Protein AF-Q030Y1-F1 (afdb_monomer)

Nearest PDB structures (foldseek):
  9f1c-assembly1_DC  TM=5.489E-01  e=1.428E+00  Homo sapiens
  2jx2-assembly1_A  TM=4.189E-01  e=1.168E+00  Homo sapiens
  2bz2-assembly1_A  TM=4.003E-01  e=1.632E+00  Homo sapiens
  3jb9-assembly1_a  TM=4.532E-01  e=4.171E+00  Schizosaccharomyces pombe 972h-
  4olo-assembly2_C  TM=3.941E-01  e=4.460E+00  Clostridiales bacterium 1_7_47FAA

Organism: Lactococcus lactis subsp. cremoris (strain SK11) (NCBI:txid272622)

Foldseek 3Di:
DPCVVVFKDKDQDPVLVCQVCPVLVFDFPDWDQDPPVRGIMTIGTDDPSVVVSVVVVD

Radius of gyration: 11.56 Å; Cα contacts (8 Å, |Δi|>4): 72; chains: 1; bounding box: 27×21×30 Å

Mean predicted aligned error: 5.22 Å

Structure (mmCIF, N/CA/C/O backbone):
data_AF-Q030Y1-F1
#
_entry.id   AF-Q030Y1-F1
#
loop_
_atom_site.group_PDB
_atom_site.id
_atom_site.type_symbol
_atom_site.label_atom_id
_atom_site.label_alt_id
_atom_site.label_comp_id
_atom_site.label_asym_id
_atom_site.label_entity_id
_atom_site.label_seq_id
_atom_site.pdbx_PDB_ins_code
_atom_site.Cartn_x
_atom_site.Cartn_y
_atom_site.Cartn_z
_atom_site.occupancy
_atom_site.B_iso_or_equiv
_atom_site.auth_seq_id
_atom_site.auth_comp_id
_atom_site.auth_asym_id
_atom_site.auth_atom_id
_atom_site.pdbx_PDB_model_num
ATOM 1 N N . MET A 1 1 ? 1.127 13.984 -20.7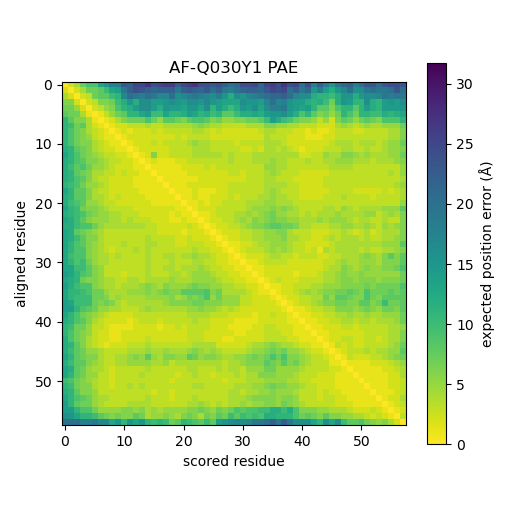41 1.00 50.06 1 MET A N 1
ATOM 2 C CA . MET A 1 1 ? 1.139 12.800 -19.844 1.00 50.06 1 MET A CA 1
ATOM 3 C C . MET A 1 1 ? 1.577 13.189 -18.423 1.00 50.06 1 MET A C 1
ATOM 5 O O . MET A 1 1 ? 2.240 12.408 -17.750 1.00 50.06 1 MET A O 1
ATOM 9 N N . GLU A 1 2 ? 1.221 14.383 -17.942 1.00 53.12 2 GLU A N 1
ATOM 10 C CA . GLU A 1 2 ? 1.652 14.877 -16.620 1.00 53.12 2 GLU A CA 1
ATOM 11 C C . GLU A 1 2 ? 0.586 14.652 -15.534 1.00 53.12 2 GLU A C 1
ATOM 13 O O . GLU A 1 2 ? 0.876 14.715 -14.341 1.00 53.12 2 GLU A O 1
ATOM 18 N N . ASP A 1 3 ? -0.629 14.294 -15.948 1.00 55.59 3 ASP A N 1
ATOM 19 C CA . ASP A 1 3 ? -1.802 14.164 -15.085 1.00 55.59 3 ASP A CA 1
ATOM 20 C C . ASP A 1 3 ? -1.837 12.851 -14.286 1.00 55.59 3 ASP A C 1
ATOM 22 O O . ASP A 1 3 ? -2.268 12.840 -13.139 1.00 55.59 3 ASP A O 1
ATOM 26 N N . LEU A 1 4 ? -1.249 11.761 -14.798 1.00 56.19 4 LEU A N 1
ATOM 27 C CA . LEU A 1 4 ? -1.255 10.447 -14.126 1.00 56.19 4 LEU A CA 1
ATOM 28 C C . LEU A 1 4 ? -0.582 10.439 -12.742 1.00 56.19 4 LEU A C 1
ATOM 30 O O . LEU A 1 4 ? -0.913 9.605 -11.900 1.00 56.19 4 LEU A O 1
ATOM 34 N N . LYS A 1 5 ? 0.359 11.357 -12.478 1.00 59.41 5 LYS A N 1
ATOM 35 C CA . LYS A 1 5 ? 1.002 11.475 -11.155 1.00 59.41 5 LYS A CA 1
ATOM 36 C C . LYS A 1 5 ? 0.070 12.053 -10.090 1.00 59.41 5 LYS A C 1
ATOM 38 O O . LYS A 1 5 ? 0.337 11.880 -8.900 1.00 59.41 5 LYS A O 1
ATOM 43 N N . LYS A 1 6 ? -0.985 12.769 -10.485 1.00 68.12 6 LYS A N 1
ATOM 44 C CA . LYS A 1 6 ? -1.967 13.302 -9.538 1.00 68.12 6 LYS A CA 1
ATOM 45 C C . LYS A 1 6 ? -2.955 12.222 -9.121 1.00 68.12 6 LYS A C 1
ATOM 47 O O . LYS A 1 6 ? -3.263 12.156 -7.938 1.00 68.12 6 LYS A O 1
ATOM 52 N N . ASP A 1 7 ? -3.333 11.338 -10.038 1.00 82.50 7 ASP A N 1
ATOM 53 C CA . ASP A 1 7 ? -4.373 10.326 -9.823 1.00 82.50 7 ASP A CA 1
ATOM 54 C C . ASP A 1 7 ? -3.890 8.999 -9.229 1.00 82.50 7 ASP A C 1
ATOM 56 O O . ASP A 1 7 ? -4.714 8.180 -8.822 1.00 82.50 7 ASP A O 1
ATOM 60 N N . ILE A 1 8 ? -2.577 8.758 -9.160 1.00 88.31 8 ILE A N 1
ATOM 61 C CA . ILE A 1 8 ? -2.031 7.485 -8.675 1.00 88.31 8 ILE A CA 1
ATOM 62 C C . ILE A 1 8 ? -1.130 7.700 -7.462 1.00 88.31 8 ILE A C 1
ATOM 64 O O . ILE A 1 8 ? -0.195 8.501 -7.477 1.00 88.31 8 ILE A O 1
ATOM 68 N N . TYR A 1 9 ? -1.388 6.925 -6.413 1.00 89.38 9 TYR A N 1
ATOM 69 C CA . TYR A 1 9 ? -0.541 6.824 -5.234 1.00 89.38 9 TYR A CA 1
ATOM 70 C C . TYR A 1 9 ? 0.213 5.496 -5.236 1.00 89.38 9 TYR A C 1
ATOM 72 O O . TYR A 1 9 ? -0.408 4.439 -5.302 1.00 89.38 9 TYR A O 1
ATOM 80 N N . VAL A 1 10 ? 1.542 5.534 -5.130 1.00 90.31 10 VAL A N 1
ATOM 81 C CA . VAL A 1 10 ? 2.377 4.325 -5.079 1.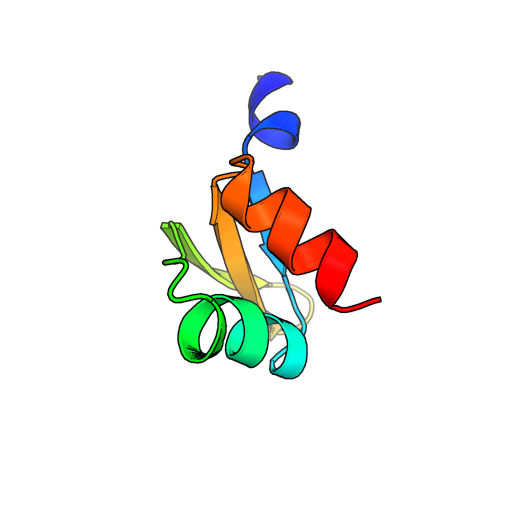00 90.31 10 VAL A CA 1
ATOM 82 C C . VAL A 1 10 ? 2.908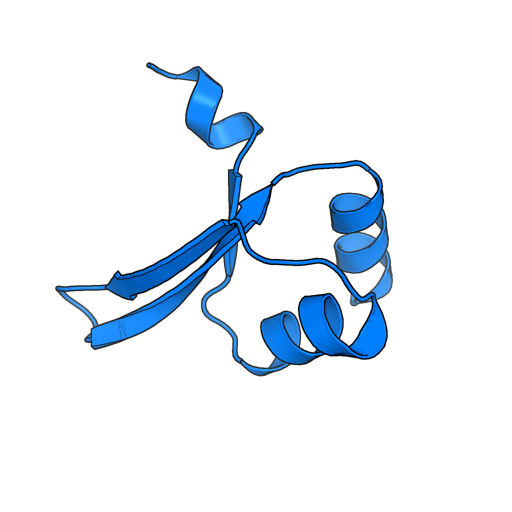 4.116 -3.667 1.00 90.31 10 VAL A C 1
ATOM 84 O O . VAL A 1 10 ? 3.565 4.988 -3.101 1.00 90.31 10 VAL A O 1
ATOM 87 N N . CYS 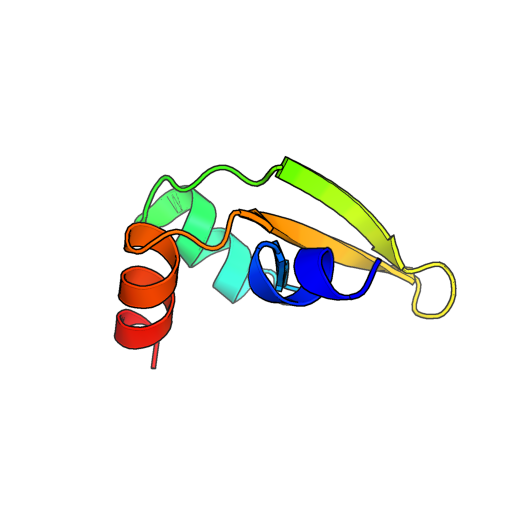A 1 11 ? 2.646 2.934 -3.121 1.00 90.25 11 CYS A N 1
ATOM 88 C CA . CYS A 1 11 ? 3.103 2.485 -1.818 1.00 90.25 11 CYS A CA 1
ATOM 89 C C . CYS A 1 11 ? 4.150 1.375 -1.974 1.00 90.25 11 CYS A C 1
ATOM 91 O O . CYS A 1 11 ? 3.943 0.426 -2.728 1.00 90.25 11 CYS A O 1
ATOM 93 N N . TYR A 1 12 ? 5.245 1.477 -1.219 1.00 89.81 12 TYR A N 1
ATOM 94 C CA . TYR A 1 12 ? 6.302 0.456 -1.132 1.00 89.81 12 TYR A CA 1
ATOM 95 C C . TYR A 1 12 ? 6.325 -0.265 0.228 1.00 89.81 12 TYR A C 1
ATOM 97 O O . TYR A 1 12 ? 7.038 -1.249 0.404 1.00 89.81 12 TYR A O 1
A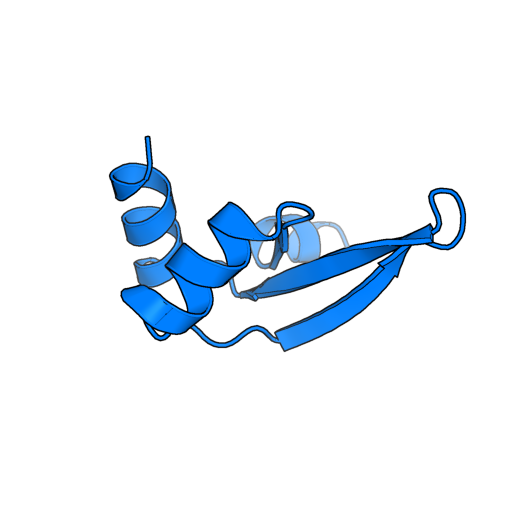TOM 105 N N . SER A 1 13 ? 5.571 0.225 1.217 1.00 90.25 13 SER A N 1
ATOM 106 C CA . SER A 1 13 ? 5.590 -0.303 2.582 1.00 90.25 13 SER A CA 1
ATOM 107 C C . SER A 1 13 ? 4.474 -1.319 2.791 1.00 90.25 13 SER A C 1
ATOM 109 O O . SER A 1 13 ? 3.295 -0.995 2.663 1.00 90.25 13 SER A O 1
ATOM 111 N N . THR A 1 14 ? 4.834 -2.533 3.200 1.00 88.62 14 THR A N 1
ATOM 112 C CA . THR A 1 14 ? 3.872 -3.599 3.521 1.00 88.62 14 THR A CA 1
ATOM 113 C C . THR A 1 14 ? 2.918 -3.214 4.649 1.00 88.62 14 THR A C 1
ATOM 115 O O . THR A 1 14 ? 1.746 -3.565 4.587 1.00 88.62 14 THR A O 1
ATOM 118 N N . ARG A 1 15 ? 3.377 -2.450 5.652 1.00 90.19 15 ARG A N 1
ATOM 119 C CA . ARG A 1 15 ? 2.524 -1.975 6.761 1.00 90.19 15 ARG A CA 1
ATOM 120 C C . ARG A 1 15 ? 1.446 -1.012 6.280 1.00 90.19 15 ARG A C 1
ATOM 122 O O . ARG A 1 15 ? 0.292 -1.104 6.682 1.00 90.19 15 ARG A O 1
ATOM 129 N N . GLN A 1 16 ? 1.837 -0.095 5.404 1.00 89.25 16 GLN A N 1
ATOM 130 C CA . GLN A 1 16 ? 0.918 0.885 4.851 1.00 89.25 16 GLN A CA 1
ATOM 131 C C . GLN A 1 16 ? -0.061 0.221 3.875 1.00 89.25 16 GLN A C 1
ATOM 133 O O . GLN A 1 16 ? -1.247 0.536 3.899 1.00 89.25 16 GLN A O 1
ATOM 138 N N . PHE A 1 17 ? 0.407 -0.745 3.077 1.00 89.94 17 PHE A N 1
ATOM 139 C CA . PHE A 1 17 ? -0.457 -1.591 2.257 1.00 89.94 17 PHE A CA 1
ATOM 140 C C . PHE A 1 17 ? -1.491 -2.342 3.106 1.00 89.94 17 PHE A C 1
ATOM 142 O O . PHE A 1 17 ? -2.673 -2.296 2.787 1.00 89.94 17 PHE A O 1
ATOM 149 N N . ASP A 1 18 ? -1.069 -2.984 4.198 1.00 90.31 18 ASP A N 1
ATOM 150 C CA . ASP A 1 18 ? -1.965 -3.717 5.097 1.00 90.31 18 ASP A CA 1
ATOM 151 C C . ASP A 1 18 ? -3.045 -2.795 5.686 1.00 90.31 18 ASP A C 1
ATOM 153 O O . ASP A 1 18 ? -4.232 -3.108 5.619 1.00 90.31 18 ASP A O 1
ATOM 157 N N . TYR A 1 19 ? -2.668 -1.593 6.128 1.00 90.81 19 TYR A N 1
ATOM 158 C CA . TYR A 1 19 ? -3.626 -0.596 6.604 1.00 90.81 19 TYR A CA 1
ATOM 159 C C . TYR A 1 19 ? -4.623 -0.158 5.517 1.00 90.81 19 TYR A C 1
ATOM 161 O O . TYR A 1 19 ? -5.834 -0.146 5.734 1.00 90.81 19 TYR A O 1
ATOM 169 N N . ILE A 1 20 ? -4.140 0.185 4.323 1.00 90.19 20 ILE A N 1
ATOM 170 C CA . ILE A 1 20 ? -4.994 0.681 3.236 1.00 90.19 20 ILE A CA 1
ATOM 171 C C . ILE A 1 20 ? -5.931 -0.427 2.728 1.00 90.19 20 ILE A C 1
ATOM 173 O O . ILE A 1 20 ? -7.136 -0.211 2.598 1.00 90.19 20 ILE A O 1
ATOM 177 N N . TYR A 1 21 ? -5.395 -1.620 2.478 1.00 89.69 21 TYR A N 1
ATOM 178 C CA . TYR A 1 21 ? -6.137 -2.726 1.881 1.00 89.69 21 TYR A CA 1
ATOM 179 C C . TYR A 1 21 ? -6.993 -3.480 2.898 1.00 89.69 21 TYR A C 1
ATOM 181 O O . TYR A 1 21 ? -8.156 -3.749 2.628 1.00 89.69 21 TYR A O 1
ATOM 189 N N . ARG A 1 22 ? -6.459 -3.818 4.078 1.00 86.25 22 ARG A N 1
ATOM 190 C CA . ARG A 1 22 ? -7.181 -4.647 5.057 1.00 86.25 22 ARG A CA 1
ATOM 191 C C . ARG A 1 22 ? -8.015 -3.831 6.029 1.00 86.25 22 ARG A C 1
ATOM 193 O O . ARG A 1 22 ? -9.152 -4.197 6.293 1.00 86.25 22 ARG A O 1
ATOM 200 N N . VAL A 1 23 ? -7.476 -2.730 6.556 1.00 88.44 23 VAL A N 1
ATOM 201 C CA . VAL A 1 23 ? -8.196 -1.916 7.554 1.00 88.44 23 VAL A CA 1
ATOM 202 C C . VAL A 1 23 ? -9.200 -0.990 6.876 1.00 88.44 23 VAL A C 1
ATOM 204 O O . VAL A 1 23 ? -10.340 -0.879 7.315 1.00 88.44 23 VAL A O 1
ATOM 207 N N . LYS A 1 24 ? -8.791 -0.323 5.794 1.00 88.56 24 LYS A N 1
ATOM 208 C CA . LYS A 1 24 ? -9.640 0.642 5.080 1.00 88.56 24 LYS A CA 1
ATOM 209 C C . LYS A 1 24 ? -10.383 0.045 3.885 1.00 88.56 24 LYS A C 1
ATOM 211 O O . LYS A 1 24 ? -11.224 0.735 3.320 1.00 88.56 24 LYS A O 1
ATOM 216 N N . SER A 1 25 ? -10.131 -1.224 3.540 1.00 90.38 25 SER A N 1
ATOM 217 C CA . SER A 1 25 ? -10.784 -1.927 2.421 1.00 90.38 25 SER A CA 1
ATOM 218 C C . SER A 1 25 ? -10.644 -1.207 1.071 1.00 90.38 25 SER A C 1
ATOM 220 O O . SER A 1 25 ? -11.541 -1.257 0.231 1.00 90.38 25 SER A O 1
ATOM 222 N N . ILE A 1 26 ? -9.519 -0.518 0.850 1.00 89.69 26 ILE A N 1
ATOM 223 C CA . ILE A 1 26 ? -9.236 0.186 -0.404 1.00 89.69 26 ILE A CA 1
ATOM 224 C C . ILE A 1 26 ? -8.420 -0.735 -1.312 1.00 89.69 26 ILE A C 1
ATOM 226 O O . ILE A 1 26 ? -7.297 -1.125 -0.985 1.00 89.69 26 ILE A O 1
ATOM 230 N N . ASN A 1 27 ? -8.974 -1.060 -2.478 1.00 89.69 27 ASN A N 1
ATOM 231 C CA . ASN A 1 27 ? -8.311 -1.917 -3.456 1.00 89.69 27 ASN A CA 1
ATOM 232 C C . ASN A 1 27 ? -7.205 -1.175 -4.216 1.00 89.69 27 ASN A C 1
ATOM 234 O O . ASN A 1 27 ? -7.333 0.000 -4.564 1.00 89.69 27 ASN A O 1
ATOM 238 N N . TYR A 1 28 ? -6.120 -1.891 -4.504 1.00 90.56 28 TYR A N 1
ATOM 239 C CA . TYR A 1 28 ? -5.062 -1.414 -5.390 1.00 90.56 28 TYR A CA 1
ATOM 240 C C . TYR A 1 28 ? -5.459 -1.640 -6.853 1.00 90.56 28 TYR A C 1
ATOM 242 O O . TYR A 1 28 ? -6.169 -2.590 -7.175 1.00 90.56 28 TYR A O 1
ATOM 250 N N . ILE A 1 29 ? -4.982 -0.772 -7.743 1.00 91.75 29 ILE A N 1
ATOM 251 C CA . ILE A 1 29 ? -5.174 -0.914 -9.191 1.00 91.75 29 ILE A CA 1
ATOM 252 C C . ILE A 1 29 ? -4.111 -1.859 -9.759 1.00 91.75 29 ILE A C 1
ATOM 254 O O . ILE A 1 29 ? -4.404 -2.720 -10.581 1.00 91.75 29 ILE A O 1
ATOM 258 N N . ILE A 1 30 ? -2.853 -1.670 -9.346 1.00 91.12 30 ILE A N 1
ATOM 259 C CA . ILE A 1 30 ? -1.695 -2.376 -9.905 1.00 91.12 30 ILE A CA 1
ATOM 260 C C . ILE A 1 30 ? -0.764 -2.785 -8.767 1.00 91.12 30 ILE A C 1
ATOM 262 O O . ILE A 1 30 ? -0.547 -2.026 -7.827 1.00 91.12 30 ILE A O 1
ATOM 266 N N . THR A 1 31 ? -0.177 -3.972 -8.876 1.00 92.88 31 THR A N 1
ATOM 267 C CA . THR A 1 31 ? 0.969 -4.398 -8.068 1.00 92.88 31 THR A CA 1
ATOM 268 C C . THR A 1 31 ? 2.119 -4.752 -8.998 1.00 92.88 31 THR A C 1
ATOM 270 O O . THR A 1 31 ? 1.902 -5.242 -10.106 1.00 92.88 31 THR A O 1
ATOM 273 N N . GLY A 1 32 ? 3.348 -4.509 -8.565 1.00 92.62 32 GLY A N 1
ATOM 274 C CA . GLY A 1 32 ? 4.526 -4.798 -9.368 1.00 92.62 32 GLY A CA 1
ATOM 275 C C . GLY A 1 32 ? 5.786 -4.885 -8.530 1.00 92.62 32 GLY A C 1
ATOM 276 O O . GLY A 1 32 ? 5.785 -4.597 -7.336 1.00 92.62 32 GLY A O 1
ATOM 277 N N . ILE A 1 33 ? 6.876 -5.292 -9.172 1.00 93.19 33 ILE A N 1
ATOM 278 C CA . ILE A 1 33 ? 8.203 -5.312 -8.565 1.00 93.19 33 ILE A CA 1
ATOM 279 C C . ILE A 1 33 ? 9.047 -4.256 -9.265 1.00 93.19 33 ILE A C 1
ATOM 281 O O . ILE A 1 33 ? 9.188 -4.252 -10.488 1.00 93.19 33 ILE A O 1
ATOM 285 N N . HIS A 1 34 ? 9.610 -3.342 -8.486 1.00 90.31 34 HIS A N 1
ATOM 286 C CA . HIS A 1 34 ? 10.497 -2.319 -9.000 1.00 90.31 34 HIS A CA 1
ATOM 287 C C . HIS A 1 34 ? 11.801 -2.968 -9.475 1.00 90.31 34 HIS A C 1
ATOM 289 O O . HIS A 1 34 ? 12.558 -3.522 -8.680 1.00 90.31 34 HIS A O 1
ATOM 295 N N . VAL A 1 35 ? 12.081 -2.887 -10.776 1.00 90.56 35 VAL A N 1
ATOM 296 C CA . VAL A 1 35 ? 13.133 -3.678 -11.444 1.00 90.56 35 VAL A CA 1
ATOM 297 C C . VAL A 1 35 ? 14.525 -3.461 -10.835 1.00 90.56 35 VAL A C 1
ATOM 299 O O . VAL A 1 35 ? 15.301 -4.405 -10.718 1.00 90.56 35 VAL A O 1
ATOM 302 N N . LYS A 1 36 ? 14.839 -2.233 -10.399 1.00 90.88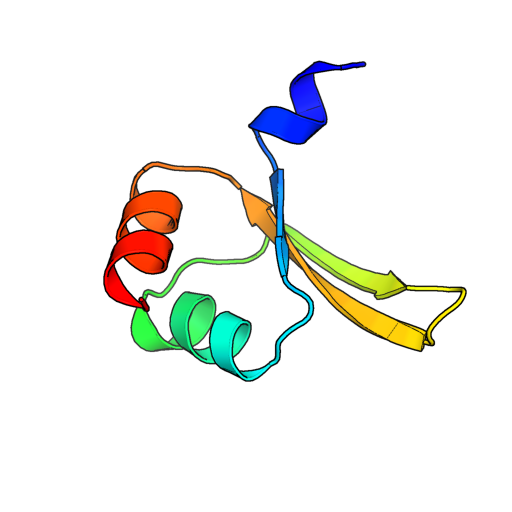 36 LYS A N 1
ATOM 303 C CA . LYS A 1 36 ? 16.164 -1.899 -9.843 1.00 90.88 36 LYS A CA 1
ATOM 304 C C . LYS A 1 36 ? 16.352 -2.362 -8.401 1.00 90.88 36 LYS A C 1
ATOM 306 O O . LYS A 1 36 ? 17.411 -2.863 -8.049 1.00 90.88 36 LYS A O 1
ATOM 311 N N . THR A 1 37 ? 15.345 -2.153 -7.558 1.00 89.56 37 THR A N 1
ATOM 312 C CA . THR A 1 37 ? 15.440 -2.417 -6.110 1.00 89.56 37 THR A CA 1
ATOM 313 C C . THR A 1 37 ? 14.882 -3.783 -5.733 1.00 89.56 37 THR A C 1
ATOM 315 O O . THR A 1 37 ? 15.025 -4.201 -4.590 1.00 89.56 37 THR A O 1
ATOM 318 N N . LYS A 1 38 ? 14.224 -4.465 -6.680 1.00 90.25 38 LYS A N 1
ATOM 319 C CA . LYS A 1 38 ? 13.440 -5.690 -6.480 1.00 90.25 38 LYS A CA 1
ATOM 320 C C . LYS A 1 38 ? 12.375 -5.560 -5.383 1.00 90.25 38 LYS A C 1
ATOM 322 O O . LYS A 1 38 ? 11.893 -6.562 -4.868 1.00 90.25 38 LYS A O 1
ATOM 327 N N . GLN A 1 39 ? 11.993 -4.331 -5.032 1.00 90.56 39 GLN A N 1
ATOM 328 C CA . GLN A 1 39 ? 10.968 -4.076 -4.026 1.00 90.56 39 GLN A CA 1
ATOM 329 C C . GLN A 1 39 ? 9.584 -4.161 -4.649 1.00 90.56 39 GLN A C 1
ATOM 331 O O . GLN A 1 39 ? 9.346 -3.614 -5.726 1.00 90.56 39 GLN A O 1
ATOM 336 N N . GLN A 1 40 ? 8.671 -4.821 -3.949 1.00 92.44 40 GLN A N 1
ATOM 337 C CA . GLN A 1 40 ? 7.272 -4.842 -4.334 1.00 92.44 40 GLN A CA 1
ATOM 338 C C . GLN A 1 40 ? 6.622 -3.484 -4.053 1.00 92.44 40 GLN A C 1
ATOM 340 O O . GLN A 1 40 ? 6.910 -2.842 -3.042 1.00 92.44 40 GLN A O 1
ATOM 345 N N . PHE A 1 41 ? 5.750 -3.053 -4.958 1.00 93.00 41 PHE A N 1
ATOM 346 C CA . PHE A 1 41 ? 4.955 -1.846 -4.811 1.00 93.00 41 PHE A CA 1
ATOM 347 C C . PHE A 1 41 ? 3.505 -2.095 -5.206 1.00 93.00 41 PHE A C 1
ATOM 349 O O . PHE A 1 41 ? 3.204 -2.954 -6.037 1.00 93.00 41 PHE A O 1
ATOM 356 N N . TRP A 1 42 ? 2.623 -1.278 -4.643 1.00 93.75 42 TRP A N 1
ATOM 357 C CA . TRP A 1 42 ? 1.198 -1.258 -4.942 1.00 93.75 42 TRP A CA 1
ATOM 358 C C . TRP A 1 42 ? 0.785 0.157 -5.318 1.00 93.75 42 TRP A C 1
ATOM 360 O O . TRP A 1 42 ? 1.114 1.117 -4.620 1.00 93.75 42 TRP A O 1
ATOM 370 N N . 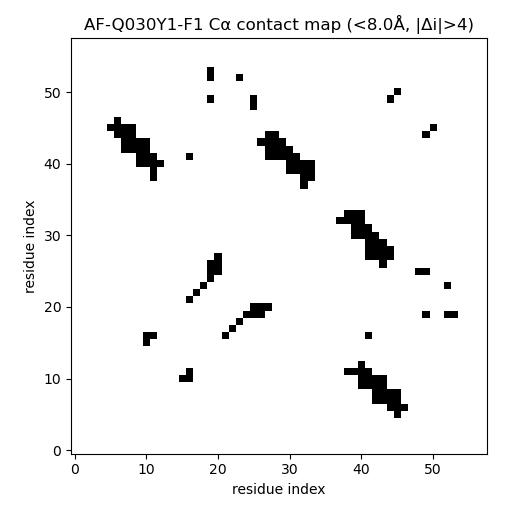ALA A 1 43 ? 0.072 0.286 -6.426 1.00 92.25 43 ALA A N 1
ATOM 371 C CA . ALA A 1 43 ? -0.471 1.537 -6.916 1.00 92.25 43 ALA A CA 1
ATOM 372 C C . ALA A 1 43 ? -1.978 1.583 -6.651 1.00 92.25 43 ALA A C 1
ATOM 374 O O . ALA A 1 43 ? -2.715 0.669 -7.021 1.00 92.25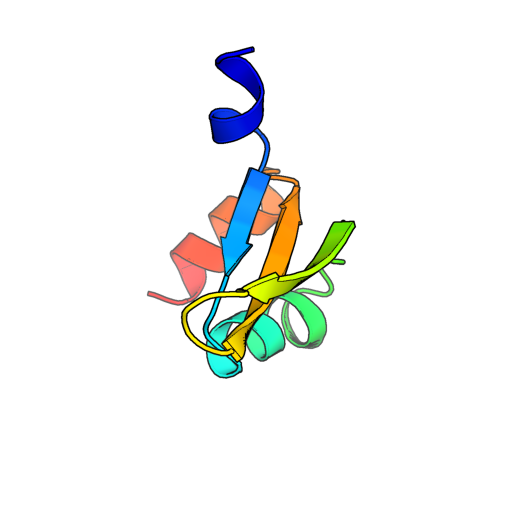 43 ALA A O 1
ATOM 375 N N . PHE A 1 44 ? -2.429 2.666 -6.038 1.00 91.38 44 PHE A N 1
ATOM 376 C CA . PHE A 1 44 ? -3.814 2.934 -5.682 1.00 91.38 44 PHE A CA 1
ATOM 377 C C . PHE A 1 44 ? -4.320 4.146 -6.450 1.00 91.38 44 PHE A C 1
ATOM 379 O O . PHE A 1 44 ? -3.546 5.057 -6.760 1.00 91.38 44 PHE A O 1
ATOM 386 N N . LYS A 1 45 ? -5.627 4.178 -6.714 1.00 90.44 45 LYS A N 1
ATOM 387 C CA . LYS A 1 45 ? -6.278 5.383 -7.215 1.00 90.44 45 LYS A CA 1
ATOM 388 C C . LYS A 1 45 ? -6.337 6.415 -6.096 1.00 90.44 45 LYS A C 1
ATOM 390 O O . LYS A 1 45 ? -6.637 6.085 -4.948 1.00 90.44 45 LYS A O 1
ATOM 395 N N . ARG A 1 46 ? -6.011 7.660 -6.416 1.00 87.19 46 ARG A N 1
ATOM 396 C CA . ARG A 1 46 ? -5.992 8.753 -5.455 1.00 87.19 46 ARG A CA 1
ATOM 397 C C . ARG A 1 46 ? -7.392 9.350 -5.336 1.00 87.19 46 ARG A C 1
ATOM 399 O O . ARG A 1 46 ? -7.720 10.331 -5.987 1.00 87.19 46 ARG A O 1
ATOM 406 N N . ASP A 1 47 ? -8.205 8.732 -4.490 1.00 87.31 47 ASP A N 1
ATOM 407 C CA . ASP A 1 47 ? -9.545 9.208 -4.135 1.00 87.31 47 ASP A CA 1
ATOM 408 C C . ASP A 1 47 ? -9.565 9.800 -2.713 1.00 87.31 47 ASP A C 1
ATOM 410 O O . ASP A 1 47 ? -8.645 9.591 -1.913 1.00 87.31 47 ASP A O 1
ATOM 414 N N . GLU A 1 48 ? -10.636 10.519 -2.362 1.00 86.44 48 GLU A N 1
ATOM 415 C CA . GLU A 1 48 ? -10.816 11.112 -1.025 1.00 86.44 48 GLU A CA 1
ATOM 416 C C . GLU A 1 48 ? -10.699 10.079 0.104 1.00 86.44 48 GLU A C 1
ATOM 418 O O . GLU A 1 48 ? -10.099 10.358 1.142 1.00 86.44 48 GLU A O 1
ATOM 423 N N . ALA A 1 49 ? -11.190 8.855 -0.113 1.00 86.12 49 ALA A N 1
ATOM 424 C CA . ALA A 1 49 ? -11.065 7.759 0.847 1.00 86.12 49 ALA A CA 1
ATOM 425 C C . ALA A 1 49 ? -9.597 7.399 1.136 1.00 86.12 49 ALA A C 1
ATOM 427 O O . ALA A 1 49 ? -9.223 7.205 2.295 1.00 86.12 49 ALA A O 1
ATOM 428 N N . LEU A 1 50 ? -8.752 7.359 0.098 1.00 88.25 50 LEU A N 1
ATOM 429 C CA . LEU A 1 50 ? -7.327 7.082 0.254 1.00 88.25 50 LEU A CA 1
ATOM 430 C C . LEU A 1 50 ? -6.626 8.237 0.971 1.00 88.25 50 LEU A C 1
ATOM 432 O O . LEU A 1 50 ? -5.857 7.996 1.897 1.00 88.25 50 LEU A O 1
ATOM 436 N N . ASN A 1 51 ? -6.911 9.484 0.595 1.00 88.31 51 ASN A N 1
ATOM 437 C CA . ASN A 1 51 ? -6.328 10.648 1.266 1.00 88.31 51 ASN A CA 1
ATOM 438 C C . ASN A 1 51 ? -6.711 10.700 2.756 1.00 88.31 51 ASN A C 1
ATOM 440 O O . ASN A 1 51 ? -5.843 10.934 3.595 1.00 88.31 51 ASN A O 1
ATOM 444 N N . ASN A 1 52 ? -7.965 10.393 3.102 1.00 88.94 52 ASN A N 1
ATOM 445 C CA . ASN A 1 52 ? -8.418 10.293 4.493 1.00 88.94 52 ASN A CA 1
ATOM 446 C C . ASN A 1 52 ? -7.740 9.143 5.251 1.00 88.94 52 ASN A C 1
ATOM 448 O O . ASN A 1 52 ? -7.346 9.308 6.408 1.00 88.94 52 ASN A O 1
ATOM 452 N N . ALA A 1 53 ? -7.561 7.986 4.609 1.00 87.44 53 ALA A N 1
ATOM 453 C CA . ALA A 1 53 ? -6.816 6.868 5.182 1.00 87.44 53 ALA A CA 1
ATOM 454 C C . ALA A 1 53 ? -5.354 7.250 5.459 1.00 87.44 53 ALA A C 1
ATOM 456 O O . ALA A 1 53 ? -4.854 7.018 6.556 1.00 87.44 53 ALA A O 1
ATOM 457 N N . LEU A 1 54 ? -4.689 7.887 4.493 1.00 87.19 54 LEU A N 1
ATOM 458 C CA . LEU A 1 54 ? -3.307 8.348 4.621 1.00 87.19 54 LEU A CA 1
ATOM 459 C C . LEU A 1 54 ? -3.154 9.422 5.706 1.00 87.19 54 LEU A C 1
ATOM 461 O O . LEU A 1 54 ? -2.171 9.398 6.440 1.00 87.19 54 LEU A O 1
ATOM 465 N N . ALA A 1 55 ? -4.125 10.328 5.841 1.00 87.25 55 ALA A N 1
ATOM 466 C CA . ALA A 1 55 ? -4.146 11.328 6.906 1.00 87.25 55 ALA A CA 1
ATOM 467 C C . ALA A 1 55 ? -4.352 10.702 8.297 1.00 87.25 55 ALA A C 1
ATOM 469 O O . ALA A 1 55 ? -3.765 11.171 9.267 1.00 87.25 55 ALA A O 1
ATOM 470 N N . SER A 1 56 ? -5.145 9.628 8.385 1.00 84.75 56 SER A N 1
ATOM 471 C CA . SER A 1 56 ? -5.434 8.911 9.639 1.00 84.75 56 SER A CA 1
ATOM 472 C C . SER A 1 56 ? -4.298 7.997 10.111 1.00 84.75 56 SER A C 1
ATOM 474 O O . SER A 1 56 ? -4.292 7.584 11.264 1.00 84.75 56 SER A O 1
ATOM 476 N N . TYR A 1 57 ? -3.374 7.626 9.222 1.00 79.81 57 TYR A N 1
ATOM 477 C CA . TYR A 1 57 ? -2.249 6.730 9.519 1.00 79.81 57 TYR A CA 1
ATOM 478 C C . TYR A 1 57 ? -1.035 7.460 10.133 1.00 79.81 57 TYR A C 1
ATOM 480 O O . TYR A 1 57 ? -0.026 6.823 10.430 1.00 79.81 57 TYR A O 1
ATOM 488 N N . LYS A 1 58 ? -1.108 8.791 10.257 1.00 58.16 58 LYS A N 1
ATOM 489 C CA . LYS A 1 58 ? 0.007 9.665 10.636 1.00 58.16 58 LYS A CA 1
ATOM 490 C C . LYS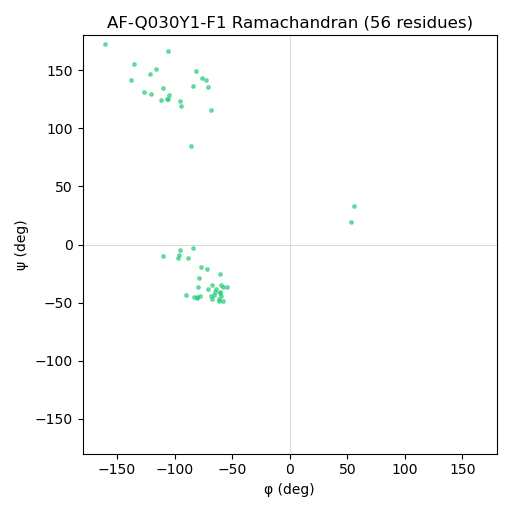 A 1 58 ? 0.438 9.512 12.093 1.00 58.16 58 LYS A C 1
ATOM 492 O O . LYS A 1 58 ? -0.451 9.367 12.958 1.00 58.16 58 LYS A O 1
#

pLDDT: mean 85.52, std 10.91, range [50.06, 93.75]

Secondary structure (DSSP, 8-state):
--THHHHEEEE--HHHHHIIIIIS-PPPSEEEE-TTT--EEEEEE--HHHHHHHHHT-

Sequence (58 aa):
MEDLKKDIYVCYSTRQFDYIYRVKSINYIITGIHVKTKQQFWAFKRDEALNNALASYK

Solvent-accessible surface area (backbone atoms only — not comparable to full-atom values): 3512 Å² total; per-residue (Å²): 137,76,63,64,69,71,46,44,42,78,44,69,49,69,69,60,48,45,44,40,41,67,74,65,64,46,75,65,78,46,74,51,63,41,85,89,78,67,44,56,35,41,30,26,65,59,44,71,68,50,53,52,50,59,64,71,71,108